Protein AF-A0A7J7SIX4-F1 (afdb_monomer)

Nearest PDB structures (foldseek):
  2y4z-assembly1_A  TM=8.169E-01  e=4.329E-09  Murine leukemia virus
  1u7k-assembly1_F  TM=8.222E-01  e=8.128E-09  AKR (endogenous) murine leukemia virus
  1u7k-assembly1_A  TM=8.248E-01  e=1.022E-08  AKR (endogenous) murine leukemia virus
  6hwx-assembly1_A  TM=8.248E-01  e=1.022E-08  Murine leukemia virus
  3bp9-assembly2_G  TM=8.330E-01  e=1.361E-08  Murine leukemia virus

Mean predicted aligned error: 6.55 Å

Foldseek 3Di:
DFKDWDWADFDQDPVRDTHTGDIDIDDDDDDPVNLVVLQVVFDACVVDVVSVLVSLVVCLVVGLDFPVRVVSSCVRRHDPVLSVQLLVQLLVVQLVVDDPPPPCSNVVSCLLRPPDDHPLDPVDPRSVVSSSCHSVSSSSSD

Radius of gyration: 18.21 Å; Cα contacts (8 Å, |Δi|>4): 171; chains: 1; bounding box: 43×28×52 Å

Solvent-accessible surface area (backbone atoms only — not comparable to full-atom values): 8081 Å² total; per-residue (Å²): 59,28,55,43,79,42,80,34,74,65,41,75,42,101,83,70,43,81,36,80,27,62,75,43,75,49,79,42,72,67,49,74,64,58,57,49,49,56,46,72,76,41,65,50,54,92,77,34,51,66,61,40,51,54,50,52,50,52,50,55,75,76,35,50,45,40,70,68,27,52,51,50,49,44,66,67,63,39,56,75,68,54,44,54,48,23,55,50,42,21,29,52,56,35,36,76,65,49,61,93,86,61,87,55,33,66,61,53,15,42,73,66,58,56,94,59,93,72,92,59,44,70,91,39,71,68,21,41,50,49,36,67,45,39,60,55,42,54,60,69,13,108

Sequence (142 aa):
MPLRETQGYDLIGPDWTPLPGRPIIYYQPFTTTDLLHWKHHTPAYSEKLQAMIDLMESIFQTHRLTWEDCQQLLRTLFNTKERQRILQEARKWLEDMAPGGVTDTGRWANEAAPDNWPDWDFNTEEGRSAIRRYPEVILRGL

pLDDT: mean 89.32, std 6.73, range [57.41, 97.38]

Secondary structure (DSSP, 8-state):
--EEEEEPPPEEPTTS-EEPPPEEEEE-PPPHHHHHHHHHHS--TTT-HHHHHHHHHHHHHHSB--HHHHHHHHHHHS-HHHHHHHHHHHHHHHHHTPPTT-S-HHHHHHHHS-SS-----TTSHHHHHHHHHHHHHHHHH-

Organism: Rhinolophus ferrumequinum (NCBI:txid59479)

InterPro domains:
  IPR003036 Core shell protein Gag P30 [PF02093] (34-142)
  IPR008919 Retrovirus capsid, N-terminal [G3DSA:1.10.375.10] (20-142)
  IPR00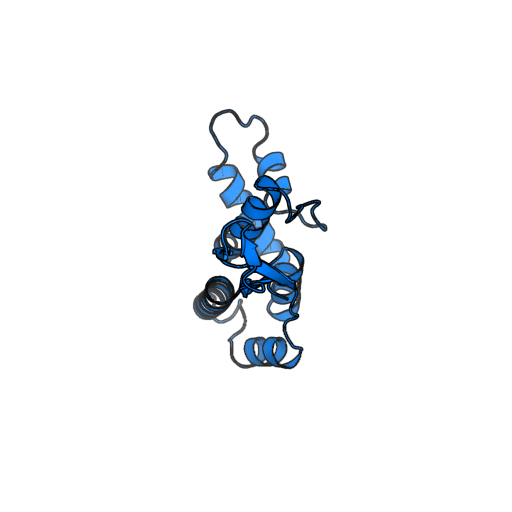8919 Retrovirus capsid, N-terminal [SSF47943] (21-142)
  IPR050462 Retroviral Gag-Pol polyproteins [PTHR33166] (1-142)

Structure (mmCIF, N/CA/C/O backbone):
data_AF-A0A7J7SIX4-F1
#
_entry.id   AF-A0A7J7SIX4-F1
#
loop_
_atom_site.group_PDB
_atom_site.id
_atom_site.type_symbol
_atom_site.label_atom_id
_atom_site.label_alt_id
_atom_site.label_comp_id
_atom_site.label_asym_id
_atom_site.label_entity_id
_atom_site.label_seq_id
_atom_site.pdbx_PDB_ins_code
_atom_site.Cartn_x
_atom_site.Cartn_y
_atom_site.Cartn_z
_atom_site.occupancy
_atom_site.B_iso_or_equiv
_atom_site.auth_seq_id
_atom_site.auth_comp_id
_atom_site.auth_asym_id
_atom_site.auth_atom_id
_atom_site.pdbx_PDB_model_num
ATOM 1 N N . MET A 1 1 ? -5.568 0.798 -11.303 1.00 57.41 1 MET A N 1
ATOM 2 C CA . MET A 1 1 ? -5.105 0.786 -12.699 1.00 57.41 1 MET A CA 1
ATOM 3 C C . MET A 1 1 ? -3.819 -0.044 -12.909 1.00 57.41 1 MET A C 1
ATOM 5 O O . MET A 1 1 ? -2.748 0.488 -13.177 1.00 57.41 1 MET A O 1
ATOM 9 N N . PRO A 1 2 ? -3.911 -1.378 -12.837 1.00 72.38 2 PRO A N 1
ATOM 10 C CA . PRO A 1 2 ? -2.742 -2.244 -12.860 1.00 72.38 2 PRO A CA 1
ATOM 11 C C . PRO A 1 2 ? -1.910 -2.196 -14.135 1.00 72.38 2 PRO A C 1
ATOM 13 O O . PRO A 1 2 ? -2.411 -2.060 -15.255 1.00 72.38 2 PRO A O 1
ATOM 16 N N . LEU A 1 3 ? -0.620 -2.443 -13.944 1.00 75.50 3 LEU A N 1
ATOM 17 C CA . LEU A 1 3 ? 0.312 -2.736 -15.015 1.00 75.50 3 LEU A CA 1
ATOM 18 C C . LEU A 1 3 ? -0.027 -4.096 -15.627 1.00 75.50 3 LEU A C 1
ATOM 20 O O . LEU A 1 3 ? -0.108 -5.112 -14.931 1.00 75.50 3 LEU A O 1
ATOM 24 N N . ARG A 1 4 ? -0.200 -4.127 -16.946 1.00 77.56 4 ARG A N 1
ATOM 25 C CA . ARG A 1 4 ? -0.330 -5.367 -17.713 1.00 77.56 4 ARG A CA 1
ATOM 26 C C . ARG A 1 4 ? 0.920 -5.586 -18.540 1.00 77.56 4 ARG A C 1
ATOM 28 O O . ARG A 1 4 ? 1.536 -4.637 -19.011 1.00 77.56 4 ARG A O 1
ATOM 35 N N . GLU A 1 5 ? 1.277 -6.850 -18.703 1.00 77.69 5 GLU A N 1
ATOM 36 C CA . GLU A 1 5 ? 2.407 -7.285 -19.514 1.00 77.69 5 GLU A CA 1
ATOM 37 C C . GLU A 1 5 ? 1.864 -8.064 -20.712 1.00 77.69 5 GLU A C 1
ATOM 39 O O . GLU A 1 5 ? 1.020 -8.947 -20.553 1.00 77.69 5 GLU A O 1
ATOM 44 N N . THR A 1 6 ? 2.310 -7.706 -21.912 1.00 77.94 6 THR A N 1
ATOM 45 C CA . THR A 1 6 ? 2.023 -8.439 -23.147 1.00 77.94 6 THR A CA 1
ATOM 46 C C . THR A 1 6 ? 3.323 -8.724 -23.883 1.00 77.94 6 THR A C 1
ATOM 48 O O . THR A 1 6 ? 4.262 -7.933 -23.823 1.00 77.94 6 THR A O 1
ATOM 51 N N . GLN A 1 7 ? 3.383 -9.842 -24.600 1.00 76.38 7 GLN A N 1
ATOM 52 C CA . GLN A 1 7 ? 4.518 -10.170 -25.458 1.00 76.38 7 GLN A CA 1
ATOM 53 C C . GLN A 1 7 ? 4.593 -9.141 -26.598 1.00 76.38 7 GLN A C 1
ATOM 55 O O . GLN A 1 7 ? 3.592 -8.890 -27.274 1.00 76.38 7 GLN A O 1
ATOM 60 N N . GLY A 1 8 ? 5.754 -8.507 -26.779 1.00 73.56 8 GLY A N 1
ATOM 61 C CA . GLY A 1 8 ? 6.016 -7.669 -27.948 1.00 73.56 8 GLY A CA 1
ATOM 62 C C . GLY A 1 8 ? 6.174 -8.509 -29.215 1.00 73.56 8 GLY A C 1
ATOM 63 O O . GLY A 1 8 ? 6.281 -9.729 -29.148 1.00 73.56 8 GLY A O 1
ATOM 64 N N . TYR A 1 9 ? 6.204 -7.862 -30.379 1.00 74.88 9 TYR A N 1
ATOM 65 C CA . TYR A 1 9 ? 6.427 -8.567 -31.641 1.00 74.88 9 TYR A CA 1
ATOM 66 C C . TYR A 1 9 ? 7.789 -9.262 -31.652 1.00 74.88 9 TYR A C 1
ATOM 68 O O . TYR A 1 9 ? 8.797 -8.651 -31.283 1.00 74.88 9 TYR A O 1
ATOM 76 N N . ASP A 1 10 ? 7.808 -10.516 -32.101 1.00 79.94 10 ASP A N 1
ATOM 77 C CA . ASP A 1 10 ? 9.048 -11.246 -32.329 1.00 79.94 10 ASP A CA 1
ATOM 78 C C . ASP A 1 10 ? 9.883 -10.524 -33.384 1.00 79.94 10 ASP A C 1
ATOM 80 O O . ASP A 1 10 ? 9.381 -10.071 -34.418 1.00 79.94 10 ASP A O 1
ATOM 84 N N . LEU A 1 11 ? 11.169 -10.379 -33.091 1.00 78.75 11 LEU A N 1
ATOM 85 C CA . LEU A 1 11 ? 12.118 -9.728 -33.978 1.00 78.75 11 LEU A CA 1
ATOM 86 C C . LEU A 1 11 ? 12.894 -10.794 -34.744 1.00 78.75 11 LEU A C 1
ATOM 88 O O . LEU A 1 11 ? 13.180 -11.869 -34.222 1.00 78.75 11 LEU A O 1
ATOM 92 N N . ILE A 1 12 ? 13.264 -10.485 -35.983 1.00 78.50 12 ILE A N 1
ATOM 93 C CA . ILE A 1 12 ? 14.144 -11.349 -36.769 1.00 78.50 12 ILE A CA 1
ATOM 94 C C . ILE A 1 12 ? 15.587 -10.938 -36.473 1.00 78.50 12 ILE A C 1
ATOM 96 O O . ILE A 1 12 ? 15.979 -9.796 -36.727 1.00 78.50 12 ILE A O 1
ATOM 100 N N . GLY A 1 13 ? 16.359 -11.863 -35.900 1.00 79.62 13 GLY A N 1
ATOM 101 C CA . GLY A 1 13 ? 17.785 -11.692 -35.645 1.00 79.62 13 GLY A CA 1
ATOM 102 C C . GLY A 1 13 ? 18.617 -11.609 -36.935 1.00 79.62 13 GLY A C 1
ATOM 103 O O . GLY A 1 13 ? 18.138 -11.955 -38.017 1.00 79.62 13 GLY A O 1
ATOM 104 N N . PRO A 1 14 ? 19.887 -11.174 -36.850 1.00 78.50 14 PRO A N 1
ATOM 105 C CA . PRO A 1 14 ? 20.782 -11.042 -38.008 1.00 78.50 14 PRO A CA 1
ATOM 106 C C . PRO A 1 14 ? 21.070 -12.371 -38.736 1.00 78.50 14 PRO A C 1
ATOM 108 O O . PRO A 1 14 ? 21.532 -12.361 -39.874 1.00 78.50 14 PRO A O 1
ATOM 111 N N . ASP A 1 15 ? 20.783 -13.503 -38.098 1.00 86.31 15 ASP A N 1
ATOM 112 C CA . ASP A 1 15 ? 20.911 -14.875 -38.597 1.00 86.31 15 ASP A CA 1
ATOM 113 C C . ASP A 1 15 ? 19.552 -15.532 -38.916 1.00 86.31 15 ASP A C 1
ATOM 115 O O . ASP A 1 15 ? 19.467 -16.752 -39.045 1.00 86.31 15 ASP A O 1
ATOM 119 N N . TRP A 1 16 ? 18.487 -14.732 -39.054 1.00 78.31 16 TRP A N 1
ATOM 120 C CA . TRP A 1 16 ? 17.105 -15.183 -39.272 1.00 78.31 16 TRP A CA 1
ATOM 121 C C . TRP A 1 16 ? 16.507 -16.005 -38.126 1.00 78.31 16 TRP A C 1
ATOM 123 O O . TRP A 1 16 ? 15.457 -16.632 -38.295 1.00 78.31 16 TRP A O 1
ATOM 133 N N . THR A 1 17 ? 17.125 -15.982 -36.945 1.00 85.25 17 THR A N 1
ATOM 134 C CA . THR A 1 17 ? 16.529 -16.598 -35.763 1.00 85.25 17 THR A CA 1
ATOM 135 C C . THR A 1 17 ? 15.360 -15.752 -35.243 1.00 85.25 17 THR A C 1
ATOM 137 O O . THR A 1 17 ? 15.467 -14.522 -35.176 1.00 85.25 17 THR A O 1
ATOM 140 N N . PRO A 1 18 ? 14.225 -16.376 -34.872 1.00 78.94 18 PRO A N 1
ATOM 141 C CA . PRO A 1 18 ? 13.170 -15.688 -34.144 1.00 78.94 18 PRO A CA 1
ATOM 142 C C . PRO A 1 18 ? 13.685 -15.319 -32.753 1.00 78.94 18 PRO A C 1
ATOM 144 O O . PRO A 1 18 ? 13.988 -16.196 -31.940 1.00 78.94 18 PRO A O 1
ATOM 147 N N . LEU A 1 19 ? 13.790 -14.023 -32.477 1.00 80.19 19 LEU A N 1
ATOM 148 C CA . LEU A 1 19 ? 14.058 -13.514 -31.142 1.00 80.19 19 LEU A CA 1
ATOM 149 C C . LEU A 1 19 ? 12.721 -13.167 -30.491 1.00 80.19 19 LEU A C 1
ATOM 151 O O . LEU A 1 19 ? 11.969 -12.375 -31.072 1.00 80.19 19 LEU A O 1
ATOM 155 N N . PRO A 1 20 ? 12.420 -13.717 -29.300 1.00 76.88 20 PRO A N 1
ATOM 156 C CA . PRO A 1 20 ? 11.182 -13.395 -28.616 1.00 76.88 20 PRO A CA 1
ATOM 157 C C . PRO A 1 20 ? 11.102 -11.885 -28.403 1.00 76.88 20 PRO A C 1
ATOM 159 O O . PRO A 1 20 ? 12.058 -11.256 -27.932 1.00 76.88 20 PRO A O 1
ATOM 162 N N . GLY A 1 21 ? 9.961 -11.305 -28.769 1.00 74.50 21 GLY A N 1
ATOM 163 C CA . GLY A 1 21 ? 9.710 -9.887 -28.554 1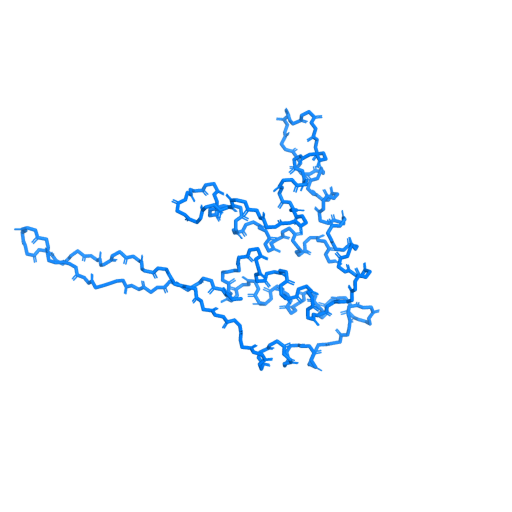.00 74.50 21 GLY A CA 1
ATOM 164 C C . GLY A 1 21 ? 9.902 -9.498 -27.088 1.00 74.50 21 GLY A C 1
ATOM 165 O O . GLY A 1 21 ? 9.636 -10.274 -26.167 1.00 74.50 21 GLY A O 1
ATOM 166 N N . ARG A 1 22 ? 10.389 -8.281 -26.836 1.00 78.94 22 ARG A N 1
ATOM 167 C CA . ARG A 1 22 ? 10.499 -7.799 -25.453 1.00 78.94 22 ARG A CA 1
ATOM 168 C C . ARG A 1 22 ? 9.099 -7.625 -24.853 1.00 78.94 22 ARG A C 1
ATOM 170 O O . ARG A 1 22 ? 8.208 -7.172 -25.575 1.00 78.94 22 ARG A O 1
ATOM 177 N N . PRO A 1 23 ? 8.893 -7.928 -23.560 1.00 78.00 23 PRO A N 1
ATOM 178 C CA . PRO A 1 23 ? 7.623 -7.657 -22.904 1.00 78.00 23 PRO A CA 1
ATOM 179 C C . PRO A 1 23 ? 7.285 -6.167 -22.984 1.00 78.00 23 PRO A C 1
ATOM 181 O O . PRO A 1 23 ? 8.104 -5.312 -22.640 1.00 78.00 23 PRO A O 1
AT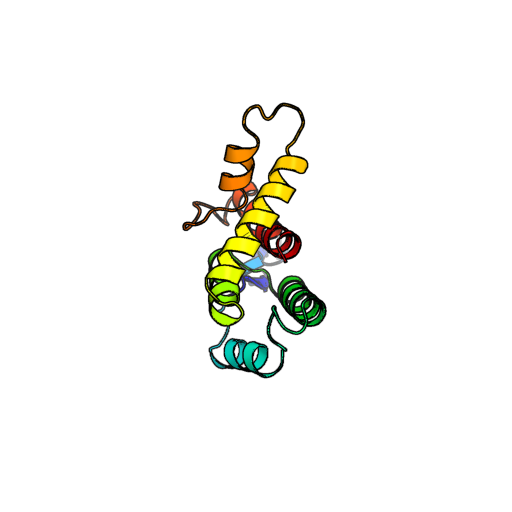OM 184 N N . ILE A 1 24 ? 6.078 -5.858 -23.446 1.00 79.94 24 ILE A N 1
ATOM 185 C CA . ILE A 1 24 ? 5.514 -4.513 -23.444 1.00 79.94 24 ILE A CA 1
ATOM 186 C C . ILE A 1 24 ? 4.651 -4.394 -22.199 1.00 79.94 24 ILE A C 1
ATOM 188 O O . ILE A 1 24 ? 3.723 -5.178 -21.988 1.00 79.94 24 ILE A O 1
ATOM 192 N N . ILE A 1 25 ? 4.955 -3.389 -21.386 1.00 78.50 25 ILE A N 1
ATOM 193 C CA . ILE A 1 25 ? 4.198 -3.091 -20.180 1.00 78.50 25 ILE A CA 1
ATOM 194 C C . ILE A 1 25 ? 3.391 -1.830 -20.438 1.00 78.50 25 ILE A C 1
ATOM 196 O O . ILE A 1 25 ? 3.944 -0.802 -20.824 1.00 78.50 25 ILE A O 1
ATOM 200 N N . TYR A 1 26 ? 2.079 -1.922 -20.256 1.00 81.19 26 TYR A N 1
ATOM 201 C CA . TYR A 1 26 ? 1.174 -0.791 -20.406 1.00 81.19 26 TYR A CA 1
ATOM 202 C C . TYR A 1 26 ? 0.263 -0.674 -19.190 1.00 81.19 26 TYR A C 1
ATOM 204 O O . TYR A 1 26 ? -0.035 -1.645 -18.491 1.00 81.19 26 TYR A O 1
ATOM 212 N N . TYR A 1 27 ? -0.163 0.555 -18.933 1.00 84.00 27 TYR A N 1
ATOM 213 C CA . TYR A 1 27 ? -1.037 0.887 -17.824 1.00 84.00 27 TYR A CA 1
ATOM 214 C C . TYR A 1 27 ? -2.491 0.725 -18.253 1.00 84.00 27 TYR A C 1
ATOM 216 O O . TYR A 1 27 ? -2.924 1.364 -19.216 1.00 84.00 27 TYR A O 1
ATOM 224 N N . GLN A 1 28 ? -3.249 -0.113 -17.541 1.00 85.94 28 GLN A N 1
ATOM 225 C CA . GLN A 1 28 ? -4.684 -0.237 -17.766 1.00 85.94 28 GLN A CA 1
ATOM 226 C C . GLN A 1 28 ? -5.478 0.138 -16.516 1.00 85.94 28 GLN A C 1
ATOM 228 O O . GLN A 1 28 ? -5.357 -0.512 -15.475 1.00 85.94 28 GLN A O 1
ATOM 233 N N . PRO A 1 29 ? -6.378 1.127 -16.620 1.00 86.75 29 PRO A N 1
ATOM 234 C CA . PRO A 1 29 ? -7.219 1.504 -15.515 1.00 86.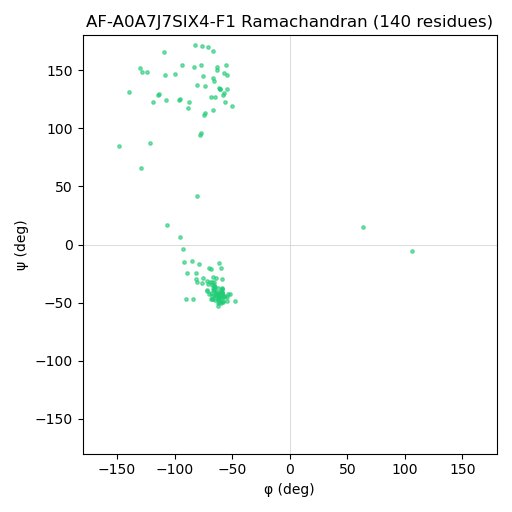75 29 PRO A CA 1
ATOM 235 C C . PRO A 1 29 ? -8.240 0.459 -15.043 1.00 86.75 29 PRO A C 1
ATOM 237 O O . PRO A 1 29 ? -8.862 -0.213 -15.858 1.00 86.75 29 PRO A O 1
ATOM 240 N N . PHE A 1 30 ? -8.432 0.353 -13.717 1.00 89.31 30 PHE A N 1
ATOM 241 C CA . PHE A 1 30 ? -9.665 -0.156 -13.121 1.00 89.31 30 PHE A CA 1
ATOM 242 C C . PHE A 1 30 ? -10.836 0.647 -13.662 1.00 89.31 30 PHE A C 1
ATOM 244 O O . PHE A 1 30 ? -10.802 1.884 -13.694 1.00 89.31 30 PHE A O 1
ATOM 251 N N . THR A 1 31 ? -11.891 -0.052 -14.057 1.00 90.88 31 THR A N 1
ATOM 252 C CA . THR A 1 31 ? -13.108 0.631 -14.465 1.00 90.88 31 THR A CA 1
ATOM 253 C C . THR A 1 31 ? -13.859 1.121 -13.228 1.00 90.88 31 THR A C 1
ATOM 255 O O . THR A 1 31 ? -13.754 0.562 -12.134 1.00 90.88 31 THR A O 1
ATOM 258 N N . THR A 1 32 ? -14.666 2.168 -13.392 1.00 91.31 32 THR A N 1
ATOM 259 C CA . THR A 1 32 ? -15.593 2.605 -12.336 1.00 91.31 32 THR A CA 1
ATOM 260 C C . THR A 1 32 ? -16.569 1.495 -11.947 1.00 91.31 32 THR A C 1
ATOM 262 O O . THR A 1 32 ? -16.981 1.426 -10.794 1.00 91.31 32 THR A O 1
ATOM 265 N N . THR A 1 33 ? -16.898 0.604 -12.886 1.00 94.00 33 THR A N 1
ATOM 266 C CA . THR A 1 33 ? -17.768 -0.552 -12.648 1.00 94.00 33 THR A CA 1
ATOM 267 C C . THR A 1 33 ? -17.099 -1.565 -11.725 1.00 94.00 33 THR A C 1
ATOM 269 O O . THR A 1 33 ? -17.719 -1.954 -10.741 1.00 94.00 33 THR A O 1
ATOM 272 N N . ASP A 1 34 ? -15.832 -1.919 -11.963 1.00 91.62 34 ASP A N 1
ATOM 273 C CA . ASP A 1 34 ? -15.082 -2.840 -11.092 1.00 91.62 34 ASP A CA 1
ATOM 274 C C . ASP A 1 34 ? -15.031 -2.312 -9.654 1.00 91.62 34 ASP A C 1
ATOM 276 O O . ASP A 1 34 ? -15.398 -3.005 -8.705 1.00 91.62 34 ASP A O 1
ATOM 280 N N . LEU A 1 35 ? -14.663 -1.035 -9.506 1.00 93.06 35 LEU A N 1
ATOM 281 C CA . LEU A 1 35 ? -14.550 -0.363 -8.211 1.00 93.06 35 LEU A CA 1
ATOM 282 C C . LEU A 1 35 ? -15.877 -0.340 -7.445 1.00 93.06 35 LEU A C 1
ATOM 284 O O . LEU A 1 35 ? -15.909 -0.597 -6.240 1.00 93.06 35 LEU A O 1
ATOM 288 N N . LEU A 1 36 ? -16.980 -0.038 -8.134 1.00 92.19 36 LEU A N 1
ATOM 289 C CA . LEU A 1 36 ? -18.302 -0.034 -7.516 1.00 92.19 36 LEU A CA 1
ATOM 290 C C . LEU A 1 36 ? -18.783 -1.452 -7.214 1.00 92.19 36 LEU A C 1
ATOM 292 O O . LEU A 1 36 ? -19.354 -1.656 -6.147 1.00 92.19 36 LEU A O 1
ATOM 296 N N . HIS A 1 37 ? -18.543 -2.431 -8.084 1.00 93.69 37 HIS A N 1
ATOM 297 C CA . HIS A 1 37 ? -18.911 -3.820 -7.818 1.00 93.69 37 HIS A CA 1
ATOM 298 C C . HIS A 1 37 ? -18.212 -4.352 -6.567 1.00 93.69 37 HIS A C 1
ATOM 300 O O . HIS A 1 37 ? -18.888 -4.856 -5.671 1.00 93.69 37 HIS A O 1
ATOM 306 N N . TRP A 1 38 ? -16.896 -4.170 -6.444 1.00 93.25 38 TRP A N 1
ATOM 307 C CA . TRP A 1 38 ? -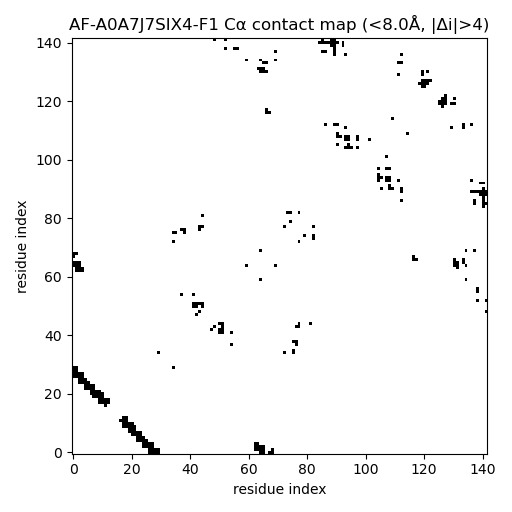16.163 -4.592 -5.247 1.00 93.25 38 TRP A CA 1
ATOM 308 C C . TRP A 1 38 ? -16.685 -3.916 -3.982 1.00 93.25 38 TRP A C 1
ATOM 310 O O . TRP A 1 38 ? -16.880 -4.585 -2.968 1.00 93.25 38 TRP A O 1
ATOM 320 N N . LYS A 1 39 ? -16.988 -2.616 -4.057 1.00 91.69 39 LYS A N 1
ATOM 321 C CA . LYS A 1 39 ? -17.543 -1.859 -2.931 1.00 91.69 39 LYS A CA 1
ATOM 322 C C . LYS A 1 39 ? -18.928 -2.344 -2.493 1.00 91.69 39 LYS A C 1
ATOM 324 O O . LYS A 1 39 ? -19.194 -2.380 -1.301 1.00 91.69 39 LYS A O 1
ATOM 329 N N . HIS A 1 40 ? -19.818 -2.668 -3.430 1.00 90.75 40 HIS A N 1
ATOM 330 C CA . HIS A 1 40 ? -21.193 -3.065 -3.100 1.00 90.75 40 HIS A CA 1
ATOM 331 C C . HIS A 1 40 ? -21.308 -4.533 -2.676 1.00 90.75 40 HIS A C 1
ATOM 333 O O . HIS A 1 40 ? -22.200 -4.869 -1.901 1.00 90.75 40 HIS A O 1
ATOM 339 N N . HIS A 1 41 ? -20.432 -5.407 -3.179 1.00 88.81 41 HIS A N 1
ATOM 340 C CA . HIS A 1 41 ? -20.480 -6.844 -2.894 1.00 88.81 41 HIS A CA 1
ATOM 341 C C . HIS A 1 41 ? -19.617 -7.283 -1.704 1.00 88.81 41 HIS A C 1
ATOM 343 O O . HIS A 1 41 ? -19.675 -8.450 -1.319 1.00 88.81 41 HIS A O 1
ATOM 349 N N . THR A 1 42 ? -18.858 -6.369 -1.099 1.00 89.00 42 THR A N 1
ATOM 350 C CA . THR A 1 42 ? -17.999 -6.661 0.055 1.00 89.00 42 THR A CA 1
ATOM 351 C C . THR A 1 42 ? -18.520 -5.914 1.280 1.00 89.00 42 THR A C 1
ATOM 353 O O . THR A 1 42 ? -18.733 -4.704 1.185 1.00 89.00 42 THR A O 1
ATOM 356 N N . PRO A 1 43 ? -18.731 -6.589 2.426 1.00 89.38 43 PRO A N 1
ATOM 357 C CA . PRO A 1 43 ? -19.074 -5.912 3.674 1.00 89.38 43 PRO A CA 1
ATOM 358 C C . PRO A 1 43 ? -18.041 -4.844 4.038 1.00 89.38 43 PRO A C 1
ATOM 360 O O . PRO A 1 43 ? -16.869 -4.948 3.663 1.00 89.38 43 PRO A O 1
ATOM 363 N N . ALA A 1 44 ? -18.454 -3.832 4.801 1.00 86.69 44 ALA A N 1
ATOM 364 C CA . ALA A 1 44 ? -17.530 -2.778 5.201 1.00 86.69 44 ALA A CA 1
ATOM 365 C C . ALA A 1 44 ? -16.399 -3.334 6.087 1.00 86.69 44 ALA A C 1
ATOM 367 O O . ALA A 1 44 ? -16.585 -4.305 6.826 1.00 86.69 44 ALA A O 1
ATOM 368 N N . TYR A 1 45 ? -15.232 -2.681 6.062 1.00 84.25 45 TYR A N 1
ATOM 369 C CA . TYR A 1 45 ? -14.073 -3.049 6.890 1.00 84.25 45 TYR A CA 1
ATOM 370 C C . TYR A 1 45 ? -14.434 -3.187 8.378 1.00 84.25 45 TYR A C 1
ATOM 372 O O . TYR A 1 45 ? -14.044 -4.152 9.032 1.00 84.25 45 TYR A O 1
ATOM 380 N N . SER A 1 46 ? -15.236 -2.254 8.898 1.00 86.44 46 SER A N 1
ATOM 381 C CA . SER A 1 46 ? -15.716 -2.254 10.283 1.00 86.44 46 SER A CA 1
ATOM 382 C C . SER A 1 46 ? -16.699 -3.382 10.617 1.00 86.44 46 SER A C 1
ATOM 384 O O . SER A 1 46 ? -16.853 -3.715 11.791 1.00 86.44 46 SER A O 1
ATOM 386 N N . GLU A 1 47 ? -17.358 -3.968 9.616 1.00 89.62 47 GLU A N 1
ATOM 387 C CA . GLU A 1 47 ? -18.325 -5.055 9.787 1.00 89.62 47 GLU A CA 1
ATOM 388 C C . GLU A 1 47 ? -17.649 -6.424 9.711 1.00 89.62 47 GLU A C 1
ATOM 390 O O . GLU A 1 47 ? -17.908 -7.295 10.544 1.00 89.62 47 GLU A O 1
ATOM 395 N N . LYS A 1 48 ? -16.791 -6.634 8.704 1.00 93.31 48 LYS A N 1
ATOM 396 C CA . LYS A 1 48 ? -16.137 -7.926 8.470 1.00 93.31 48 LYS A CA 1
ATOM 397 C C . LYS A 1 48 ? -14.748 -7.762 7.857 1.00 93.31 48 LYS A C 1
ATOM 399 O O . LYS A 1 48 ? -14.562 -7.931 6.653 1.00 93.31 48 LYS A O 1
ATOM 404 N N . LEU A 1 49 ? -13.761 -7.544 8.727 1.00 91.50 49 LEU A N 1
ATOM 405 C CA . LEU A 1 49 ? -12.345 -7.411 8.370 1.00 91.50 49 LEU A CA 1
ATOM 406 C C . LEU A 1 49 ? -11.853 -8.520 7.424 1.00 91.50 49 LEU A C 1
ATOM 408 O O . LEU A 1 49 ? -11.283 -8.221 6.381 1.00 91.50 49 LEU A O 1
ATOM 412 N N . GLN A 1 50 ? -12.137 -9.789 7.736 1.00 93.50 50 GLN A N 1
ATOM 413 C CA . GLN A 1 50 ? -11.646 -10.911 6.928 1.00 93.50 50 GLN A CA 1
ATOM 414 C C . GLN A 1 50 ? -12.124 -10.850 5.470 1.00 93.50 50 GLN A C 1
ATOM 416 O O . GLN A 1 50 ? -11.337 -11.086 4.568 1.00 93.50 50 GLN A O 1
ATOM 421 N N . ALA A 1 51 ? -13.380 -10.462 5.219 1.00 93.81 51 ALA A N 1
ATOM 422 C CA . ALA A 1 51 ? -13.889 -10.373 3.848 1.00 93.81 51 ALA A CA 1
ATOM 423 C C . ALA A 1 51 ? -13.202 -9.255 3.046 1.00 93.81 51 ALA A C 1
ATOM 425 O O . ALA A 1 51 ? -13.018 -9.383 1.839 1.00 93.81 51 ALA A O 1
ATOM 426 N N . MET A 1 52 ? -12.808 -8.170 3.720 1.00 94.62 52 MET A N 1
ATOM 427 C CA . MET A 1 52 ? -12.041 -7.092 3.103 1.00 94.62 52 MET A CA 1
ATOM 428 C C . MET A 1 52 ? -10.598 -7.522 2.806 1.00 94.62 52 MET A C 1
ATOM 430 O O . MET A 1 52 ? -10.078 -7.193 1.742 1.00 94.62 52 MET A O 1
ATOM 434 N N . ILE A 1 53 ? -9.971 -8.281 3.712 1.00 94.31 53 ILE A N 1
ATOM 435 C CA . ILE A 1 53 ? -8.648 -8.882 3.487 1.00 94.31 53 ILE A CA 1
ATOM 436 C C . ILE A 1 53 ? -8.701 -9.820 2.276 1.00 94.31 53 ILE A C 1
ATOM 438 O O . ILE A 1 53 ? -7.911 -9.642 1.353 1.00 94.31 53 ILE A O 1
ATOM 442 N N . ASP A 1 54 ? -9.676 -10.733 2.232 1.00 94.75 54 ASP A N 1
ATOM 443 C CA . ASP A 1 54 ? -9.840 -11.696 1.136 1.00 94.75 54 ASP A CA 1
ATOM 444 C C . ASP A 1 54 ? -10.028 -10.983 -0.222 1.00 94.75 54 ASP A C 1
ATOM 446 O O . ASP A 1 54 ? -9.442 -11.379 -1.233 1.00 94.75 54 ASP A O 1
ATOM 450 N N . LEU A 1 55 ? -10.812 -9.894 -0.254 1.00 94.44 55 LEU A N 1
ATOM 451 C CA . LEU A 1 55 ? -10.979 -9.063 -1.452 1.00 94.44 55 LEU A CA 1
ATOM 452 C C . LEU A 1 55 ? -9.651 -8.426 -1.881 1.00 94.44 55 LEU A C 1
ATOM 454 O O . LEU A 1 55 ? -9.269 -8.519 -3.048 1.00 94.44 55 LEU A O 1
ATOM 458 N N . MET A 1 56 ? -8.979 -7.735 -0.958 1.00 94.56 56 MET A N 1
ATOM 459 C CA . MET A 1 56 ? -7.752 -6.995 -1.255 1.00 94.56 56 MET A CA 1
ATOM 460 C C . MET A 1 56 ? -6.652 -7.944 -1.731 1.00 94.56 56 MET A C 1
ATOM 462 O O . MET A 1 56 ? -6.016 -7.679 -2.750 1.00 94.56 56 MET A O 1
ATOM 466 N N . GLU A 1 57 ? -6.499 -9.091 -1.071 1.00 94.38 57 GLU A N 1
ATOM 467 C CA . GLU A 1 57 ? -5.568 -10.140 -1.475 1.00 94.38 57 GLU A CA 1
ATOM 468 C C . GLU A 1 57 ? -5.893 -10.680 -2.878 1.00 94.38 57 GLU A C 1
ATOM 470 O O . GLU A 1 57 ? -5.000 -10.764 -3.723 1.00 94.38 57 GLU A O 1
ATOM 475 N N . SER A 1 58 ? -7.167 -10.955 -3.180 1.00 93.56 58 SER A N 1
ATOM 476 C CA . SER A 1 58 ? -7.591 -11.397 -4.517 1.00 93.56 58 SER A CA 1
ATOM 477 C C . SER A 1 58 ? -7.251 -10.374 -5.609 1.00 93.56 58 SER A C 1
ATOM 479 O O . SER A 1 58 ? -6.741 -10.738 -6.676 1.00 93.56 58 SER A O 1
ATOM 481 N N . ILE A 1 59 ? -7.471 -9.081 -5.348 1.00 92.69 59 ILE A N 1
ATOM 482 C CA . ILE A 1 59 ? -7.112 -8.014 -6.290 1.00 92.69 59 ILE A CA 1
ATOM 483 C C . ILE A 1 59 ? -5.590 -7.967 -6.476 1.00 92.69 59 ILE A C 1
ATOM 485 O O . ILE A 1 59 ? -5.125 -7.897 -7.612 1.00 92.69 59 ILE A O 1
ATOM 489 N N . PHE A 1 60 ? -4.812 -8.055 -5.395 1.00 91.44 60 PHE A N 1
ATOM 490 C CA . PHE A 1 60 ? -3.345 -7.987 -5.438 1.00 91.44 60 PHE A CA 1
ATOM 491 C C . PHE A 1 60 ? -2.718 -9.176 -6.171 1.00 91.44 60 PHE A C 1
ATOM 493 O O . PHE A 1 60 ? -1.728 -9.009 -6.880 1.00 91.44 60 PHE A O 1
ATOM 500 N N . GLN A 1 61 ? -3.308 -10.366 -6.055 1.00 88.25 61 GLN A N 1
ATOM 501 C CA . GLN A 1 61 ? -2.845 -11.560 -6.767 1.00 88.25 61 GLN A CA 1
ATOM 502 C C . GLN A 1 61 ? -3.148 -11.508 -8.271 1.00 88.25 61 GLN A C 1
ATOM 504 O O . GLN A 1 61 ? -2.397 -12.050 -9.080 1.00 88.25 61 GLN A O 1
ATOM 509 N N . THR A 1 62 ? -4.246 -10.860 -8.662 1.00 87.62 62 THR A N 1
ATOM 510 C CA . THR A 1 62 ? -4.711 -10.828 -10.061 1.00 87.62 62 THR A CA 1
ATOM 511 C C . THR A 1 62 ? -4.177 -9.638 -10.856 1.00 87.62 62 THR A C 1
ATOM 513 O O . THR A 1 62 ? -4.238 -9.633 -12.088 1.00 87.62 62 THR A O 1
ATOM 516 N N . HIS A 1 63 ? -3.633 -8.631 -10.174 1.00 84.69 63 HIS A N 1
ATOM 517 C CA . HIS A 1 63 ? -3.277 -7.353 -10.768 1.00 84.69 63 HIS A CA 1
ATOM 518 C C . HIS A 1 63 ? -1.942 -6.830 -10.225 1.00 84.69 63 HIS A C 1
ATOM 520 O O . HIS A 1 63 ? -1.743 -6.726 -9.019 1.00 84.69 63 HIS A O 1
ATOM 526 N N . ARG A 1 64 ? -1.035 -6.404 -11.114 1.00 85.38 64 ARG A N 1
ATOM 527 C CA . ARG A 1 64 ? 0.181 -5.681 -10.706 1.00 85.38 64 ARG A CA 1
ATOM 528 C C . ARG A 1 64 ? -0.156 -4.227 -10.401 1.00 85.38 64 ARG A C 1
ATOM 530 O O . ARG A 1 64 ? -0.196 -3.401 -11.310 1.00 85.38 64 ARG A O 1
ATOM 537 N N . LEU A 1 65 ? -0.420 -3.931 -9.138 1.00 90.38 65 LEU A N 1
ATOM 538 C CA . LEU A 1 65 ? -0.838 -2.601 -8.713 1.00 90.38 65 LEU A CA 1
ATOM 539 C C . LEU A 1 65 ? 0.340 -1.637 -8.564 1.00 90.38 65 LEU A C 1
ATOM 541 O O . LEU A 1 65 ? 1.365 -1.981 -7.985 1.00 90.38 65 LEU A O 1
ATOM 545 N N . THR A 1 66 ? 0.158 -0.414 -9.048 1.00 90.31 66 THR A N 1
ATOM 546 C CA . THR A 1 66 ? 0.993 0.748 -8.723 1.00 90.31 66 THR A CA 1
ATOM 547 C C . THR A 1 66 ? 0.560 1.384 -7.397 1.00 90.31 66 THR A C 1
ATOM 549 O O . THR A 1 66 ? -0.495 1.058 -6.844 1.00 90.31 66 THR A O 1
ATOM 552 N N . TRP A 1 67 ? 1.344 2.346 -6.892 1.00 92.31 67 TRP A N 1
ATOM 553 C CA . TRP A 1 67 ? 0.947 3.153 -5.732 1.00 92.31 67 TRP A CA 1
ATOM 554 C C . TRP A 1 67 ? -0.416 3.828 -5.949 1.00 92.31 67 TRP A C 1
ATOM 556 O O . TRP A 1 67 ? -1.291 3.757 -5.087 1.00 92.31 67 TRP A O 1
ATOM 566 N N . GLU A 1 68 ? -0.633 4.413 -7.130 1.00 92.06 68 GLU A N 1
ATOM 567 C CA . GLU A 1 68 ? -1.880 5.096 -7.494 1.00 92.06 68 GLU A CA 1
ATOM 568 C C . GLU A 1 68 ? -3.102 4.177 -7.415 1.00 92.06 68 GLU A C 1
ATOM 570 O O . GLU A 1 68 ? -4.173 4.587 -6.953 1.00 92.06 68 GLU A O 1
ATOM 575 N N . ASP A 1 69 ? -2.926 2.919 -7.808 1.00 93.06 69 ASP A N 1
ATOM 576 C CA . ASP A 1 69 ? -3.978 1.905 -7.809 1.00 93.06 69 ASP A CA 1
ATOM 577 C C . ASP A 1 69 ? -4.387 1.533 -6.396 1.00 93.06 69 ASP A C 1
ATOM 579 O O . ASP A 1 69 ? -5.577 1.515 -6.076 1.00 93.06 69 ASP A O 1
ATOM 583 N N . CYS A 1 70 ? -3.396 1.284 -5.537 1.00 94.06 70 CYS A N 1
ATOM 584 C CA . CYS A 1 70 ? -3.613 1.031 -4.121 1.00 94.06 70 CYS A CA 1
ATOM 585 C C . CYS A 1 70 ? -4.326 2.218 -3.470 1.00 94.06 70 CYS A C 1
ATOM 587 O O . CYS A 1 70 ? -5.293 2.032 -2.735 1.00 94.06 70 CYS A O 1
ATOM 589 N N . GLN A 1 71 ? -3.928 3.450 -3.795 1.00 93.94 71 GLN A N 1
ATOM 590 C CA . GLN A 1 71 ? -4.597 4.644 -3.283 1.00 93.94 71 GLN A CA 1
ATOM 591 C C . GLN A 1 71 ? -6.042 4.775 -3.780 1.00 93.94 71 GLN A C 1
ATOM 593 O O . GLN A 1 71 ? -6.924 5.207 -3.032 1.00 93.94 71 GLN A O 1
ATOM 598 N N . GLN A 1 72 ? -6.320 4.395 -5.027 1.00 93.94 72 GLN A N 1
ATOM 599 C CA . GLN A 1 72 ? -7.677 4.377 -5.570 1.00 93.94 72 GLN A CA 1
ATOM 600 C C . GLN A 1 72 ? -8.560 3.337 -4.871 1.00 93.94 72 GLN A C 1
ATOM 602 O O . GLN A 1 72 ? -9.699 3.659 -4.518 1.00 93.94 72 GLN A O 1
ATOM 607 N N . LEU A 1 73 ? -8.038 2.133 -4.622 1.00 94.62 73 LEU A N 1
ATOM 608 C CA . LEU A 1 73 ? -8.730 1.094 -3.853 1.00 94.62 73 LEU A CA 1
ATOM 609 C C . LEU A 1 73 ? -9.000 1.564 -2.426 1.00 94.62 73 LEU A C 1
ATOM 611 O O . LEU A 1 73 ? -10.151 1.543 -1.989 1.00 94.62 73 LEU A O 1
ATOM 615 N N . LEU A 1 74 ? -7.976 2.093 -1.746 1.00 95.00 74 LEU A N 1
ATOM 616 C CA . LEU A 1 74 ? -8.097 2.625 -0.392 1.00 95.00 74 LEU A CA 1
ATOM 617 C C . LEU A 1 74 ? -9.203 3.687 -0.311 1.00 95.00 74 LEU A C 1
ATOM 619 O O . LEU A 1 74 ? -10.075 3.608 0.549 1.00 95.00 74 LEU A O 1
ATOM 623 N N . ARG A 1 75 ? -9.216 4.663 -1.230 1.00 94.62 75 ARG A N 1
ATOM 624 C CA . ARG A 1 75 ? -10.247 5.722 -1.289 1.00 94.62 75 ARG A CA 1
ATOM 625 C C . ARG A 1 75 ? -11.654 5.208 -1.581 1.00 94.62 75 ARG A C 1
ATOM 627 O O . ARG A 1 75 ? -12.624 5.861 -1.202 1.00 94.62 75 ARG A O 1
ATOM 634 N N . THR A 1 76 ? -11.769 4.100 -2.303 1.00 94.44 76 THR A N 1
ATOM 635 C CA . THR A 1 76 ? -13.065 3.564 -2.734 1.00 94.44 76 THR A CA 1
ATOM 636 C C . THR A 1 76 ? -13.697 2.706 -1.645 1.00 94.44 76 THR A C 1
ATOM 638 O O . THR A 1 76 ? -14.888 2.871 -1.354 1.00 94.44 76 THR A O 1
ATOM 641 N N . LEU A 1 77 ? -12.895 1.809 -1.067 1.00 94.31 77 LEU A N 1
ATOM 642 C CA . LEU A 1 77 ? -13.330 0.738 -0.171 1.00 94.31 77 LEU A CA 1
ATOM 643 C C . LEU A 1 77 ? -13.361 1.159 1.303 1.00 94.31 77 LEU A C 1
ATOM 645 O O . LEU A 1 77 ? -14.135 0.595 2.071 1.00 94.31 77 LEU A O 1
ATOM 649 N N . PHE A 1 78 ? -12.574 2.165 1.690 1.00 94.69 78 PHE A N 1
ATOM 650 C CA . PHE A 1 78 ? -12.395 2.555 3.087 1.00 94.69 78 PHE A CA 1
ATOM 651 C C . PHE A 1 78 ? -12.732 4.023 3.315 1.00 94.69 78 PHE A C 1
ATOM 653 O O . PHE A 1 78 ? -12.500 4.896 2.470 1.00 94.69 78 PHE A O 1
ATOM 660 N N . ASN A 1 79 ? -13.229 4.326 4.511 1.00 94.44 79 ASN A N 1
ATOM 661 C CA . ASN A 1 79 ? -13.377 5.708 4.944 1.00 94.44 79 ASN A CA 1
ATOM 662 C C . ASN A 1 79 ? -12.021 6.313 5.360 1.00 94.44 79 ASN A C 1
ATOM 664 O O . ASN A 1 79 ? -10.999 5.639 5.467 1.00 94.44 79 ASN A O 1
ATOM 668 N N . THR A 1 80 ? -11.979 7.624 5.599 1.00 94.25 80 THR A N 1
ATOM 669 C CA . THR A 1 80 ? -10.729 8.329 5.938 1.00 94.25 80 THR A CA 1
ATOM 670 C C . THR A 1 80 ? -10.042 7.803 7.201 1.00 94.25 80 THR A C 1
ATOM 672 O O . THR A 1 80 ? -8.817 7.711 7.207 1.00 94.25 80 THR A O 1
ATOM 675 N N . LYS A 1 81 ? -10.794 7.427 8.244 1.00 94.94 81 LYS A N 1
ATOM 676 C CA . LYS A 1 81 ? -10.211 6.923 9.498 1.00 94.94 81 LYS A CA 1
ATOM 677 C C . LYS A 1 81 ? -9.594 5.541 9.309 1.00 94.94 81 LYS A C 1
ATOM 679 O O . LYS A 1 81 ? -8.500 5.287 9.797 1.00 94.94 81 LYS A O 1
ATOM 684 N N . GLU A 1 82 ? -10.283 4.671 8.577 1.00 95.38 82 GLU A N 1
ATOM 685 C CA . GLU A 1 82 ? -9.791 3.332 8.238 1.00 95.38 82 GLU A CA 1
ATOM 686 C C . GLU A 1 82 ? -8.509 3.417 7.409 1.00 95.38 82 GLU A C 1
ATOM 688 O O . GLU A 1 82 ? -7.518 2.792 7.765 1.00 95.38 82 GLU A O 1
ATOM 693 N N . ARG A 1 83 ? -8.474 4.277 6.381 1.00 95.06 83 ARG A N 1
ATOM 694 C CA . ARG A 1 83 ? -7.260 4.504 5.576 1.00 95.06 83 ARG A CA 1
ATOM 695 C C . ARG A 1 83 ? -6.069 4.957 6.416 1.00 95.06 83 ARG A C 1
ATOM 697 O O . ARG A 1 83 ? -4.969 4.444 6.241 1.00 95.06 83 ARG A O 1
ATOM 704 N N . GLN A 1 84 ? -6.284 5.911 7.324 1.00 95.06 84 GLN A N 1
ATOM 705 C CA . GLN A 1 84 ? -5.232 6.387 8.225 1.00 95.06 84 GLN A CA 1
ATOM 706 C C . GLN A 1 84 ? -4.724 5.268 9.133 1.00 95.06 84 GLN A C 1
ATOM 708 O O . GLN A 1 84 ? -3.516 5.128 9.300 1.00 95.06 84 GLN A O 1
ATOM 713 N N . ARG A 1 85 ? -5.632 4.451 9.677 1.00 95.69 85 ARG A N 1
ATOM 714 C CA . ARG A 1 85 ? -5.268 3.302 10.508 1.00 95.69 85 ARG A CA 1
ATOM 715 C C . ARG A 1 85 ? -4.449 2.279 9.724 1.00 95.69 85 ARG A C 1
ATOM 717 O O . ARG A 1 85 ? -3.398 1.881 10.206 1.00 95.69 85 ARG A O 1
ATOM 724 N N . ILE A 1 86 ? -4.882 1.921 8.516 1.00 95.75 86 ILE A N 1
ATOM 725 C CA . ILE A 1 86 ? -4.186 0.948 7.664 1.00 95.75 86 ILE A CA 1
ATOM 726 C C . ILE A 1 86 ? -2.750 1.394 7.388 1.00 95.75 86 ILE A C 1
ATOM 728 O O . ILE A 1 86 ? -1.814 0.628 7.584 1.00 95.75 86 ILE A O 1
ATOM 732 N N . LEU A 1 87 ? -2.552 2.655 6.992 1.00 95.38 87 LEU A N 1
ATOM 733 C CA . LEU A 1 87 ? -1.209 3.179 6.724 1.00 95.38 87 LEU A CA 1
ATOM 734 C C . LEU A 1 87 ? -0.337 3.238 7.988 1.00 95.38 87 LEU A C 1
ATOM 736 O O . LEU A 1 87 ? 0.863 2.987 7.909 1.00 95.38 87 LEU A O 1
ATOM 740 N N . GLN A 1 88 ? -0.920 3.539 9.151 1.00 96.19 88 GLN A N 1
ATOM 741 C CA . GLN A 1 88 ? -0.194 3.531 10.424 1.00 96.19 88 GLN A CA 1
ATOM 742 C C . GLN A 1 88 ? 0.248 2.122 10.825 1.00 96.19 88 GLN A C 1
ATOM 744 O O . GLN A 1 88 ? 1.408 1.936 11.182 1.00 96.19 88 GLN A O 1
ATOM 749 N N . GLU A 1 89 ? -0.642 1.132 10.751 1.00 97.06 89 GLU A N 1
ATOM 750 C CA . GLU A 1 89 ? -0.303 -0.258 11.078 1.00 97.06 89 GLU A CA 1
ATOM 751 C C . GLU A 1 89 ? 0.699 -0.842 10.073 1.00 97.06 89 GLU A C 1
ATOM 753 O O . GLU A 1 89 ? 1.667 -1.486 10.472 1.00 97.06 89 GLU A O 1
ATOM 758 N N . ALA A 1 90 ? 0.562 -0.509 8.787 1.00 97.38 90 ALA A N 1
ATOM 759 C CA . ALA A 1 90 ? 1.541 -0.870 7.766 1.00 97.38 90 ALA A CA 1
ATOM 760 C C . ALA A 1 90 ? 2.940 -0.301 8.065 1.00 97.38 90 ALA A C 1
ATOM 762 O O . ALA A 1 90 ? 3.941 -0.999 7.901 1.00 97.38 90 ALA A O 1
ATOM 763 N N . ARG A 1 91 ? 3.028 0.954 8.531 1.00 96.69 91 ARG A N 1
ATOM 764 C CA . ARG A 1 91 ? 4.303 1.584 8.919 1.00 96.69 91 ARG A CA 1
ATOM 765 C C . ARG A 1 91 ? 4.906 0.957 10.166 1.00 96.69 91 ARG A C 1
ATOM 767 O O . ARG A 1 91 ? 6.100 0.696 10.159 1.00 96.69 91 ARG A O 1
ATOM 774 N N . LYS A 1 92 ? 4.105 0.649 11.188 1.00 96.81 92 LYS A N 1
ATOM 775 C CA . LYS A 1 92 ? 4.593 -0.077 12.374 1.00 96.81 92 LYS A CA 1
ATOM 776 C C . LYS A 1 92 ? 5.165 -1.440 11.997 1.00 96.81 92 LYS A C 1
ATOM 778 O O . LYS A 1 92 ? 6.278 -1.769 12.382 1.00 96.81 92 LYS A O 1
ATOM 783 N N . TRP A 1 93 ? 4.439 -2.191 11.168 1.00 96.94 93 TRP A N 1
ATOM 784 C CA . TRP A 1 93 ? 4.922 -3.473 10.660 1.00 96.94 93 TRP A CA 1
ATOM 785 C C . TRP A 1 93 ? 6.239 -3.326 9.884 1.00 96.94 93 TRP A C 1
ATOM 787 O O . TRP A 1 93 ? 7.129 -4.164 9.998 1.00 96.94 93 TRP A O 1
ATOM 797 N N . LEU A 1 94 ? 6.387 -2.252 9.106 1.00 96.25 94 LEU A N 1
ATOM 798 C CA . LEU A 1 94 ? 7.641 -1.932 8.432 1.00 96.25 94 LEU A CA 1
ATOM 799 C C . LEU A 1 94 ? 8.761 -1.612 9.434 1.00 96.25 94 LEU A C 1
ATOM 801 O O . LEU A 1 94 ? 9.845 -2.173 9.308 1.00 96.25 94 LEU A O 1
ATOM 805 N N . GLU A 1 95 ? 8.520 -0.765 10.432 1.00 95.44 95 GLU A N 1
ATOM 806 C CA . GLU A 1 95 ? 9.513 -0.440 11.465 1.00 95.44 95 GLU A CA 1
ATOM 807 C C . GLU A 1 95 ? 10.063 -1.702 12.146 1.00 95.44 95 GLU A C 1
ATOM 809 O O . GLU A 1 95 ? 11.280 -1.833 12.290 1.00 95.44 95 GLU A O 1
ATOM 814 N N . ASP A 1 96 ? 9.189 -2.661 12.464 1.00 94.06 96 ASP A N 1
ATOM 815 C CA . ASP A 1 96 ? 9.560 -3.954 13.056 1.00 94.06 96 ASP A CA 1
ATOM 816 C C . ASP A 1 96 ? 10.373 -4.848 12.099 1.00 94.06 96 ASP A C 1
ATOM 818 O O . ASP A 1 96 ? 11.178 -5.675 12.529 1.00 94.06 96 ASP A O 1
ATOM 822 N N . MET A 1 97 ? 10.177 -4.681 10.789 1.00 93.06 97 MET A N 1
ATOM 823 C CA . MET A 1 97 ? 10.838 -5.442 9.720 1.00 93.06 97 MET A CA 1
ATOM 824 C C . MET A 1 97 ? 12.075 -4.732 9.151 1.00 93.06 97 MET A C 1
ATOM 826 O O . MET A 1 97 ? 12.639 -5.185 8.145 1.00 93.06 97 MET A O 1
ATOM 830 N N . ALA A 1 98 ? 12.490 -3.609 9.742 1.00 92.44 98 ALA A N 1
ATOM 831 C CA . ALA A 1 98 ? 13.619 -2.834 9.257 1.00 92.44 98 ALA A CA 1
ATOM 832 C C . ALA A 1 98 ? 14.918 -3.674 9.282 1.00 92.44 98 ALA A C 1
ATOM 834 O O . ALA A 1 98 ? 15.215 -4.334 10.283 1.00 92.44 98 ALA A O 1
ATOM 835 N N . PRO A 1 99 ? 15.724 -3.666 8.201 1.00 90.94 99 PRO A N 1
ATOM 836 C CA . PRO A 1 99 ? 16.991 -4.386 8.171 1.00 90.94 99 PRO A CA 1
ATOM 837 C C . PRO A 1 99 ? 17.946 -3.959 9.293 1.00 90.94 99 PRO A C 1
ATOM 839 O O . PRO A 1 99 ? 18.020 -2.785 9.662 1.00 90.94 99 PRO A O 1
ATOM 842 N N . GLY A 1 100 ? 18.750 -4.907 9.782 1.00 87.25 100 GLY A N 1
ATOM 843 C CA . GLY A 1 100 ? 19.814 -4.611 10.740 1.00 87.25 100 GLY A CA 1
ATOM 844 C C . GLY A 1 100 ? 20.773 -3.553 10.185 1.00 87.25 100 GLY A C 1
ATOM 845 O O . GLY A 1 100 ? 21.345 -3.736 9.113 1.00 87.25 100 GLY A O 1
ATOM 846 N N . GLY A 1 101 ? 20.931 -2.444 10.911 1.00 88.38 101 GLY A N 1
ATOM 847 C CA . GLY A 1 101 ? 21.750 -1.298 10.496 1.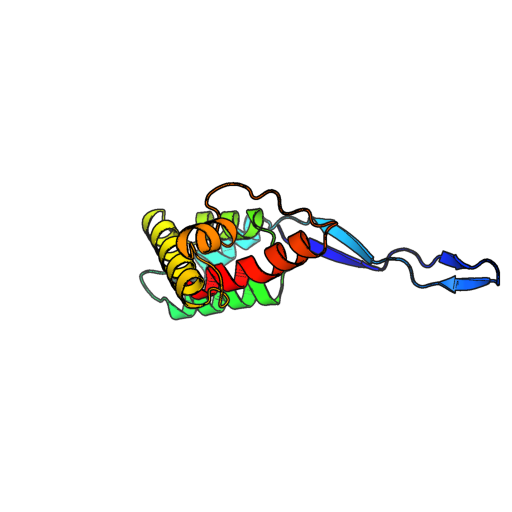00 88.38 101 GLY A CA 1
ATOM 848 C C . GLY A 1 101 ? 20.958 -0.064 10.052 1.00 88.38 101 GLY A C 1
ATOM 849 O O . GLY A 1 101 ? 21.562 0.984 9.836 1.00 88.38 101 GLY A O 1
ATOM 850 N N . VAL A 1 102 ? 19.626 -0.142 9.962 1.00 92.06 102 VAL A N 1
ATOM 851 C CA . VAL A 1 102 ? 18.780 1.051 9.807 1.00 92.06 102 VAL A CA 1
ATOM 852 C C . VAL A 1 102 ? 18.711 1.804 11.139 1.00 92.06 102 VAL A C 1
ATOM 854 O O . VAL A 1 102 ? 18.157 1.307 12.114 1.00 92.06 102 VAL A O 1
ATOM 857 N N . THR A 1 103 ? 19.278 3.012 11.179 1.00 89.94 103 THR A N 1
ATOM 858 C CA . THR A 1 103 ? 19.285 3.866 12.383 1.00 89.94 103 THR A CA 1
ATOM 859 C C . THR A 1 103 ? 17.935 4.542 12.638 1.00 89.94 103 THR A C 1
ATOM 861 O O . THR A 1 103 ? 17.566 4.756 13.787 1.00 89.94 103 THR A O 1
ATOM 864 N N . ASP A 1 104 ? 17.206 4.884 11.572 1.00 94.75 104 ASP A N 1
ATOM 865 C CA . ASP A 1 104 ? 15.893 5.536 11.628 1.00 94.75 104 ASP A CA 1
ATOM 866 C C . ASP A 1 104 ? 14.857 4.658 10.917 1.00 94.75 104 ASP A C 1
ATOM 868 O O . ASP A 1 104 ? 14.625 4.763 9.707 1.00 94.75 104 ASP A O 1
ATOM 872 N N . THR A 1 105 ? 14.281 3.728 11.679 1.00 94.25 105 THR A N 1
ATOM 873 C CA . THR A 1 105 ? 13.284 2.772 11.186 1.00 94.25 105 THR A CA 1
AT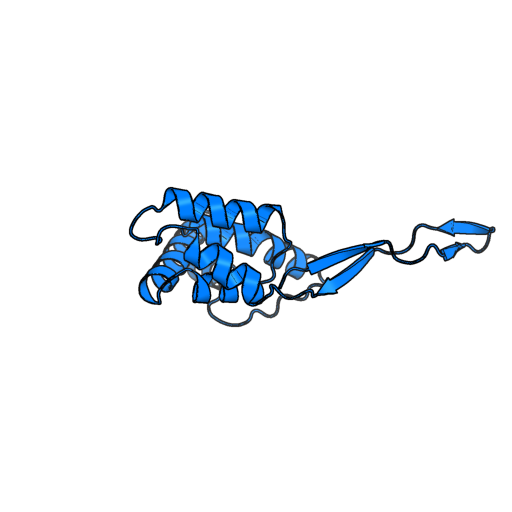OM 874 C C .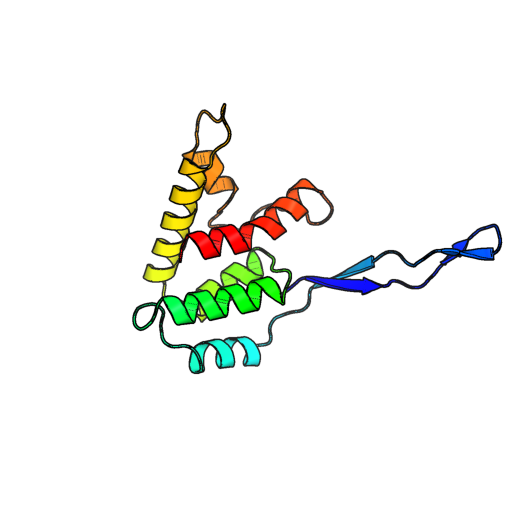 THR A 1 105 ? 11.992 3.469 10.767 1.00 94.25 105 THR A C 1
ATOM 876 O O . THR A 1 105 ? 11.373 3.055 9.787 1.00 94.25 105 THR A O 1
ATOM 879 N N . GLY A 1 106 ? 11.625 4.568 11.434 1.00 93.44 106 GLY A N 1
ATOM 880 C CA . GLY A 1 106 ? 10.434 5.352 11.116 1.00 93.44 106 GLY A CA 1
ATOM 881 C C . GLY A 1 106 ? 10.550 6.051 9.766 1.00 93.44 106 GLY A C 1
ATOM 882 O O . GLY A 1 106 ? 9.630 5.997 8.944 1.00 93.44 106 GLY A O 1
ATOM 883 N N . ARG A 1 107 ? 11.698 6.669 9.467 1.00 92.75 107 ARG A N 1
ATOM 884 C CA . ARG A 1 107 ? 11.950 7.228 8.131 1.00 92.75 107 ARG A CA 1
ATOM 885 C C . ARG A 1 107 ? 11.921 6.142 7.057 1.00 92.75 107 ARG A C 1
ATOM 887 O O . ARG A 1 107 ? 11.266 6.331 6.035 1.00 92.75 107 ARG A O 1
ATOM 894 N N . TRP A 1 108 ? 12.570 5.007 7.307 1.00 92.88 108 TRP A N 1
ATOM 895 C CA . TRP A 1 108 ? 12.571 3.871 6.382 1.00 92.88 108 TRP A CA 1
ATOM 896 C C . TRP A 1 108 ? 11.149 3.361 6.090 1.00 92.88 108 TRP A C 1
ATOM 898 O O . TRP A 1 108 ? 10.782 3.152 4.932 1.00 92.88 108 TRP A O 1
ATOM 908 N N . ALA A 1 109 ? 10.311 3.238 7.121 1.00 94.25 109 ALA A N 1
ATOM 909 C CA . ALA A 1 109 ? 8.918 2.832 6.972 1.00 94.25 109 ALA A CA 1
ATOM 910 C C . ALA A 1 109 ? 8.084 3.863 6.197 1.00 94.25 109 ALA A C 1
ATOM 912 O O . ALA A 1 109 ? 7.262 3.486 5.363 1.00 94.25 109 ALA A O 1
ATOM 913 N N . ASN A 1 110 ? 8.308 5.163 6.415 1.00 92.81 110 ASN A N 1
ATOM 914 C CA . ASN A 1 110 ? 7.629 6.222 5.662 1.00 92.81 110 ASN A CA 1
ATOM 915 C C . ASN A 1 110 ? 8.018 6.231 4.175 1.00 92.81 110 ASN A C 1
ATOM 917 O O . ASN A 1 110 ? 7.159 6.468 3.329 1.00 92.81 110 ASN A O 1
ATOM 921 N N . GLU A 1 111 ? 9.280 5.947 3.845 1.00 91.19 111 GLU A N 1
ATOM 922 C CA . GLU A 1 111 ? 9.747 5.825 2.455 1.00 91.19 111 GLU A CA 1
ATOM 923 C C . GLU A 1 111 ? 9.143 4.590 1.756 1.00 91.19 111 GLU A C 1
ATOM 925 O O . GLU A 1 111 ? 8.807 4.647 0.572 1.00 91.19 111 GLU A O 1
ATOM 930 N N . ALA A 1 112 ? 8.936 3.493 2.493 1.00 91.38 112 ALA A N 1
ATOM 931 C CA . ALA A 1 112 ? 8.308 2.270 1.985 1.00 91.38 112 ALA A CA 1
ATOM 932 C C . ALA A 1 112 ? 6.765 2.322 1.947 1.00 91.38 112 ALA A C 1
ATOM 934 O O . ALA A 1 112 ? 6.147 1.617 1.145 1.00 91.38 112 ALA A O 1
ATOM 935 N N . ALA A 1 113 ? 6.134 3.161 2.776 1.00 93.62 113 ALA A N 1
ATOM 936 C CA . ALA A 1 113 ? 4.689 3.386 2.807 1.00 93.62 113 ALA A CA 1
ATOM 937 C C . ALA A 1 113 ? 4.324 4.883 2.740 1.00 93.62 113 ALA A C 1
ATOM 939 O O . ALA A 1 113 ? 3.767 5.418 3.706 1.00 93.62 113 ALA A O 1
ATOM 940 N N . PRO A 1 114 ? 4.607 5.578 1.625 1.00 93.19 114 PRO A N 1
ATOM 941 C CA . PRO A 1 114 ? 4.473 7.029 1.541 1.00 93.19 114 PRO A CA 1
ATOM 942 C C . PRO A 1 114 ? 3.010 7.486 1.429 1.00 93.19 114 PRO A C 1
ATOM 944 O O . PRO A 1 114 ? 2.186 6.832 0.783 1.00 93.19 114 PRO A O 1
ATOM 947 N N . ASP A 1 115 ? 2.705 8.638 2.042 1.00 88.69 115 ASP A N 1
ATOM 948 C CA . ASP A 1 115 ? 1.391 9.309 1.961 1.00 88.69 115 ASP A CA 1
ATOM 949 C C . ASP A 1 115 ? 1.164 10.022 0.621 1.00 88.69 115 ASP A C 1
ATOM 951 O O . ASP A 1 115 ? 0.028 10.174 0.172 1.00 88.69 115 ASP A O 1
ATOM 955 N N . ASN A 1 116 ? 2.249 10.472 -0.009 1.00 89.88 116 ASN A N 1
ATOM 956 C CA . ASN A 1 116 ? 2.238 11.199 -1.273 1.00 89.88 116 ASN A CA 1
ATOM 957 C C . ASN A 1 116 ? 2.805 10.331 -2.394 1.00 89.88 116 ASN A C 1
ATOM 959 O O . ASN A 1 116 ? 3.450 9.315 -2.133 1.00 89.88 116 ASN A O 1
ATOM 963 N N . TRP A 1 117 ? 2.581 10.770 -3.634 1.00 88.50 117 TRP A N 1
ATOM 964 C CA . TRP A 1 117 ? 3.118 10.119 -4.824 1.00 88.50 117 TRP A CA 1
ATOM 965 C C . TRP A 1 117 ? 4.632 9.874 -4.681 1.00 88.50 117 TRP A C 1
ATOM 967 O O . TRP A 1 117 ? 5.380 10.843 -4.509 1.00 88.50 117 TRP A O 1
ATOM 977 N N . PRO A 1 118 ? 5.090 8.611 -4.729 1.00 90.00 118 PRO A N 1
ATOM 978 C CA . PRO A 1 118 ? 6.506 8.296 -4.663 1.00 90.00 118 PRO A CA 1
ATOM 979 C C . PRO A 1 118 ? 7.181 8.426 -6.029 1.00 90.00 118 PRO A C 1
ATOM 981 O O . PRO A 1 118 ? 6.572 8.164 -7.062 1.00 90.00 118 PRO A O 1
ATOM 984 N N . ASP A 1 119 ? 8.479 8.719 -6.031 1.00 87.25 119 ASP A N 1
ATOM 985 C CA . ASP A 1 119 ? 9.313 8.740 -7.243 1.00 87.25 119 ASP A CA 1
ATOM 986 C C . ASP A 1 119 ? 9.759 7.324 -7.671 1.00 87.25 119 ASP A C 1
ATOM 988 O O . ASP A 1 119 ? 10.920 7.061 -7.979 1.00 87.25 119 ASP A O 1
ATOM 992 N N . TRP A 1 120 ? 8.849 6.346 -7.597 1.00 89.25 120 TRP A N 1
ATOM 993 C CA . TRP A 1 120 ? 9.153 4.956 -7.942 1.00 89.25 120 TRP A CA 1
ATOM 994 C C . TRP A 1 120 ? 9.202 4.780 -9.461 1.00 89.25 120 TRP A C 1
ATOM 996 O O . TRP A 1 120 ? 8.177 4.560 -10.108 1.00 89.25 120 TRP A O 1
ATOM 1006 N N . ASP A 1 121 ? 10.407 4.836 -10.029 1.00 85.19 121 ASP A N 1
ATOM 1007 C CA . ASP A 1 121 ? 10.613 4.624 -11.462 1.00 85.19 121 ASP A CA 1
ATOM 1008 C C . ASP A 1 121 ? 10.483 3.142 -11.835 1.00 85.19 121 ASP A C 1
ATOM 1010 O O . ASP A 1 121 ? 11.341 2.312 -11.524 1.00 85.19 121 ASP A O 1
ATOM 1014 N N . PHE A 1 122 ? 9.429 2.818 -12.580 1.00 80.19 122 PHE A N 1
ATOM 1015 C CA . PHE A 1 122 ? 9.163 1.476 -13.090 1.00 80.19 122 PHE A CA 1
ATOM 1016 C C . PHE A 1 122 ? 10.271 0.922 -14.014 1.00 80.19 122 PHE A C 1
ATOM 1018 O O . PHE A 1 122 ? 10.395 -0.295 -14.200 1.00 80.19 122 PHE A O 1
ATOM 1025 N N . ASN A 1 123 ? 11.107 1.786 -14.588 1.00 82.69 123 ASN A N 1
ATOM 1026 C CA . ASN A 1 123 ? 12.233 1.371 -15.422 1.00 82.69 123 ASN A CA 1
ATOM 1027 C C . ASN A 1 123 ? 13.442 0.904 -14.595 1.00 82.69 123 ASN A C 1
ATOM 1029 O O . ASN A 1 123 ? 14.276 0.158 -15.115 1.00 82.69 123 ASN A O 1
ATOM 1033 N N . THR A 1 124 ? 13.491 1.228 -13.301 1.00 88.12 124 THR A N 1
ATOM 1034 C CA . THR A 1 124 ? 14.537 0.778 -12.366 1.00 88.12 124 THR A CA 1
ATOM 1035 C C . THR A 1 124 ? 14.127 -0.489 -11.618 1.00 88.12 124 THR A C 1
ATOM 1037 O O . THR A 1 124 ? 12.940 -0.784 -11.461 1.00 88.12 124 THR A O 1
ATOM 1040 N N . GLU A 1 125 ? 15.101 -1.279 -11.164 1.00 88.50 125 GLU A N 1
ATOM 1041 C CA . GLU A 1 125 ? 14.799 -2.484 -10.380 1.00 88.50 125 GLU A CA 1
ATOM 1042 C C . GLU A 1 125 ? 14.295 -2.127 -8.981 1.00 88.50 125 GLU A C 1
ATOM 1044 O O . GLU A 1 125 ? 13.396 -2.779 -8.448 1.00 88.50 125 GLU A O 1
ATOM 1049 N N . GLU A 1 126 ? 14.813 -1.036 -8.427 1.00 88.44 126 GLU A N 1
ATOM 1050 C CA . GLU A 1 126 ? 14.422 -0.465 -7.148 1.00 88.44 126 GLU A CA 1
ATOM 1051 C C . GLU A 1 126 ? 12.955 -0.023 -7.182 1.00 88.44 126 GLU A C 1
ATOM 1053 O O . GLU A 1 126 ? 12.165 -0.436 -6.330 1.00 88.44 126 GLU A O 1
ATOM 1058 N N . GLY A 1 127 ? 12.552 0.740 -8.204 1.00 89.88 127 GLY A N 1
ATOM 1059 C CA . GLY A 1 127 ? 11.166 1.176 -8.369 1.00 89.88 127 GLY A CA 1
ATOM 1060 C C . GLY A 1 127 ? 10.210 0.014 -8.643 1.00 89.88 127 GLY A C 1
ATOM 1061 O O . GLY A 1 127 ? 9.138 -0.051 -8.038 1.00 89.88 127 GLY A O 1
ATOM 1062 N N . ARG A 1 128 ? 10.601 -0.978 -9.462 1.00 88.44 128 ARG A N 1
ATOM 1063 C CA . ARG A 1 128 ? 9.802 -2.210 -9.643 1.00 88.44 128 ARG A CA 1
ATOM 1064 C C . ARG A 1 128 ? 9.635 -2.990 -8.346 1.00 88.44 128 ARG A C 1
ATOM 1066 O O . ARG A 1 128 ? 8.541 -3.489 -8.077 1.00 88.44 128 ARG A O 1
ATOM 1073 N N . SER A 1 129 ? 10.696 -3.102 -7.556 1.00 90.69 129 SER A N 1
ATOM 1074 C CA . SER A 1 129 ? 10.663 -3.781 -6.261 1.00 90.69 129 SER A CA 1
ATOM 1075 C C . SER A 1 129 ? 9.745 -3.055 -5.280 1.00 90.69 129 SER A C 1
ATOM 1077 O O . SER A 1 129 ? 8.921 -3.699 -4.630 1.00 90.69 129 SER A O 1
ATOM 1079 N N . ALA A 1 130 ? 9.810 -1.721 -5.229 1.00 91.31 130 ALA A N 1
ATOM 1080 C CA . ALA A 1 130 ? 8.926 -0.906 -4.401 1.00 91.31 130 ALA A CA 1
ATOM 1081 C C . ALA A 1 130 ? 7.450 -1.062 -4.809 1.00 91.31 130 ALA A C 1
ATOM 1083 O O . ALA A 1 130 ? 6.603 -1.354 -3.963 1.00 91.31 130 ALA A O 1
ATOM 1084 N N . ILE A 1 131 ? 7.156 -0.992 -6.112 1.00 90.25 131 ILE A N 1
ATOM 1085 C CA . ILE A 1 131 ? 5.808 -1.196 -6.665 1.00 90.25 131 ILE A CA 1
ATOM 1086 C C . ILE A 1 131 ? 5.264 -2.588 -6.316 1.00 90.25 131 ILE A C 1
ATOM 1088 O O . ILE A 1 131 ? 4.111 -2.707 -5.916 1.00 90.25 131 ILE A O 1
ATOM 1092 N N . ARG A 1 132 ? 6.079 -3.646 -6.416 1.00 90.00 132 ARG A N 1
ATOM 1093 C CA . ARG A 1 132 ? 5.654 -5.018 -6.072 1.00 90.00 132 ARG A CA 1
ATOM 1094 C C . ARG A 1 132 ? 5.431 -5.220 -4.575 1.00 90.00 132 ARG A C 1
ATOM 1096 O O . ARG A 1 132 ? 4.580 -6.018 -4.200 1.00 90.00 132 ARG A O 1
ATOM 1103 N N . ARG A 1 133 ? 6.192 -4.520 -3.733 1.00 91.94 133 ARG A N 1
ATOM 1104 C CA . ARG A 1 133 ? 6.117 -4.644 -2.273 1.00 91.94 133 ARG A CA 1
ATOM 1105 C C . ARG A 1 133 ? 4.962 -3.844 -1.675 1.00 91.94 133 ARG A C 1
ATOM 1107 O O . ARG A 1 133 ? 4.394 -4.258 -0.669 1.00 91.94 133 ARG A O 1
ATOM 1114 N N . TYR A 1 134 ? 4.604 -2.712 -2.275 1.00 94.50 134 TYR A N 1
ATOM 1115 C CA . TYR A 1 134 ? 3.611 -1.80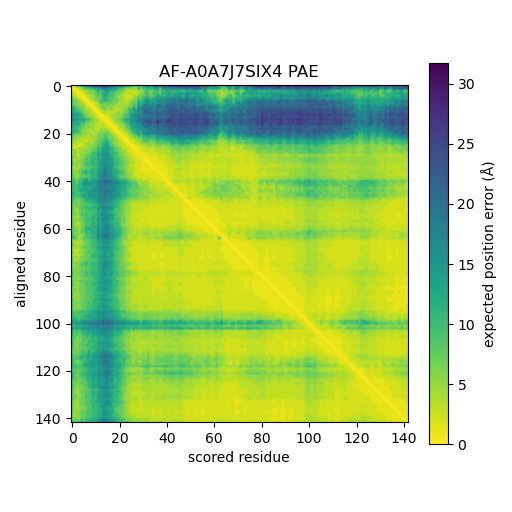7 -1.700 1.00 94.50 134 TYR A CA 1
ATOM 1116 C C . TYR A 1 134 ? 2.224 -2.436 -1.456 1.00 94.50 134 TYR A C 1
ATOM 1118 O O . TYR A 1 134 ? 1.673 -2.208 -0.380 1.00 94.50 134 TYR A O 1
ATOM 1126 N N . PRO A 1 135 ? 1.655 -3.270 -2.351 1.00 94.44 135 PRO A N 1
ATOM 1127 C CA . PRO A 1 135 ? 0.403 -3.974 -2.068 1.00 94.44 135 PRO A CA 1
ATOM 1128 C C . PRO A 1 135 ? 0.487 -4.866 -0.824 1.00 94.44 135 PRO A C 1
ATOM 1130 O O . PRO A 1 135 ? -0.418 -4.842 0.004 1.00 94.44 135 PRO A O 1
ATOM 1133 N N . GLU A 1 136 ? 1.595 -5.591 -0.636 1.00 94.00 136 GLU A N 1
ATOM 1134 C CA . GLU A 1 136 ? 1.798 -6.396 0.573 1.00 94.00 136 GLU A CA 1
ATOM 1135 C C . GLU A 1 136 ? 1.850 -5.509 1.819 1.00 94.00 136 GLU A C 1
ATOM 1137 O O . GLU A 1 136 ? 1.199 -5.814 2.811 1.00 94.00 136 GLU A O 1
ATOM 1142 N N . VAL A 1 137 ? 2.553 -4.377 1.758 1.00 95.88 137 VAL A N 1
ATOM 1143 C CA . VAL A 1 137 ? 2.601 -3.405 2.861 1.00 95.88 137 VAL A CA 1
ATOM 1144 C C . VAL A 1 137 ? 1.196 -2.937 3.249 1.00 95.88 137 VAL A C 1
ATOM 1146 O O . VAL A 1 137 ? 0.869 -2.913 4.432 1.00 95.88 137 VAL A O 1
ATOM 1149 N N . ILE A 1 138 ? 0.342 -2.626 2.269 1.00 96.00 138 ILE A N 1
ATOM 1150 C CA . ILE A 1 138 ? -1.060 -2.270 2.528 1.00 96.00 138 ILE A CA 1
ATOM 1151 C C . ILE A 1 138 ? -1.831 -3.441 3.147 1.00 96.00 138 ILE A C 1
ATOM 1153 O O . ILE A 1 138 ? -2.600 -3.223 4.080 1.00 96.00 138 ILE A O 1
ATOM 1157 N N . LEU A 1 139 ? -1.607 -4.673 2.677 1.00 95.44 139 LEU A N 1
ATOM 1158 C CA . LEU A 1 139 ? -2.251 -5.870 3.225 1.00 95.44 139 LEU A CA 1
ATOM 1159 C C . LEU A 1 139 ? -1.883 -6.102 4.697 1.00 95.44 139 LEU A C 1
ATOM 1161 O O . LEU A 1 139 ? -2.736 -6.502 5.478 1.00 95.44 139 LEU A O 1
ATOM 1165 N N . ARG A 1 140 ? -0.635 -5.818 5.090 1.00 95.75 140 ARG A N 1
ATOM 1166 C CA . ARG A 1 140 ? -0.171 -5.924 6.486 1.00 95.75 140 ARG A CA 1
ATOM 1167 C C . ARG A 1 140 ? -0.771 -4.865 7.408 1.00 95.75 140 ARG A C 1
ATOM 1169 O O . ARG A 1 140 ? -0.745 -5.050 8.619 1.00 95.75 140 ARG A O 1
ATOM 1176 N N . GLY A 1 141 ? -1.276 -3.767 6.850 1.00 95.06 141 GLY A N 1
ATOM 1177 C CA . GLY A 1 141 ? -1.953 -2.721 7.611 1.00 95.06 141 GLY A CA 1
ATOM 1178 C C . GLY A 1 141 ? -3.441 -2.976 7.864 1.00 95.06 141 GLY A C 1
ATOM 1179 O O . GLY A 1 141 ? -4.035 -2.258 8.670 1.00 95.06 141 GLY A O 1
ATOM 1180 N N . LEU A 1 142 ? -4.057 -3.934 7.161 1.00 93.19 142 LEU A N 1
ATOM 1181 C CA . LEU A 1 142 ? -5.476 -4.277 7.316 1.00 93.19 142 LEU A CA 1
ATOM 1182 C C . LEU A 1 142 ? -5.737 -5.050 8.610 1.00 93.19 142 LEU A C 1
ATOM 1184 O O . LEU A 1 142 ? -6.677 -4.619 9.327 1.00 93.19 142 LEU A O 1
#